Protein AF-A0A1A8UNT7-F1 (afdb_monomer_lite)

Radius of gyration: 19.51 Å; chains: 1; bounding box: 47×33×55 Å

Structure (mmCIF, N/CA/C/O backbone):
data_AF-A0A1A8UNT7-F1
#
_entry.id   AF-A0A1A8UNT7-F1
#
loop_
_atom_site.group_PDB
_atom_site.id
_atom_site.type_symbol
_atom_site.label_atom_id
_atom_site.label_alt_id
_atom_site.label_comp_id
_atom_site.label_asym_id
_atom_site.label_entity_id
_atom_site.label_seq_id
_atom_site.pdbx_PDB_ins_code
_atom_site.Cartn_x
_atom_site.Cartn_y
_atom_site.Cartn_z
_atom_site.occupancy
_atom_site.B_iso_or_equiv
_atom_site.auth_seq_id
_atom_site.auth_comp_id
_atom_site.auth_asym_id
_atom_site.auth_atom_id
_atom_site.pdbx_PDB_model_num
ATOM 1 N N . MET A 1 1 ? -27.898 8.331 38.048 1.00 61.19 1 MET A N 1
ATOM 2 C CA . MET A 1 1 ? -27.462 6.927 37.852 1.00 61.19 1 MET A CA 1
ATOM 3 C C . MET A 1 1 ? -27.165 6.599 36.380 1.00 61.19 1 MET A C 1
ATOM 5 O O . MET A 1 1 ? -26.201 5.899 36.118 1.00 61.19 1 MET A O 1
ATOM 9 N N . HIS A 1 2 ? -27.909 7.152 35.412 1.00 71.88 2 HIS A N 1
ATOM 10 C CA . HIS A 1 2 ? -27.777 6.805 33.987 1.00 71.88 2 HIS A CA 1
ATOM 11 C C . HIS A 1 2 ? -26.449 7.230 33.317 1.00 71.88 2 HIS A C 1
ATOM 13 O O . HIS A 1 2 ? -25.843 6.430 32.613 1.00 71.88 2 HIS A O 1
ATOM 19 N N . ALA A 1 3 ? -25.944 8.436 33.608 1.00 69.56 3 ALA A N 1
ATOM 20 C CA . ALA A 1 3 ? -24.692 8.945 33.029 1.00 69.56 3 ALA A CA 1
ATOM 21 C C . ALA A 1 3 ? -23.442 8.139 33.441 1.00 69.56 3 ALA A C 1
ATOM 23 O O . ALA A 1 3 ? -22.527 7.957 32.646 1.00 69.56 3 ALA A O 1
ATOM 24 N N . ARG A 1 4 ? -23.424 7.601 34.670 1.00 74.44 4 ARG A N 1
ATOM 25 C CA . ARG A 1 4 ? -22.325 6.762 35.178 1.00 74.44 4 ARG A CA 1
ATOM 26 C C . ARG A 1 4 ? -22.262 5.415 34.450 1.00 74.44 4 ARG A C 1
ATOM 28 O O . ARG A 1 4 ? -21.185 4.985 34.066 1.00 74.44 4 ARG A O 1
ATOM 35 N N . ASN A 1 5 ? -23.422 4.809 34.192 1.00 76.31 5 A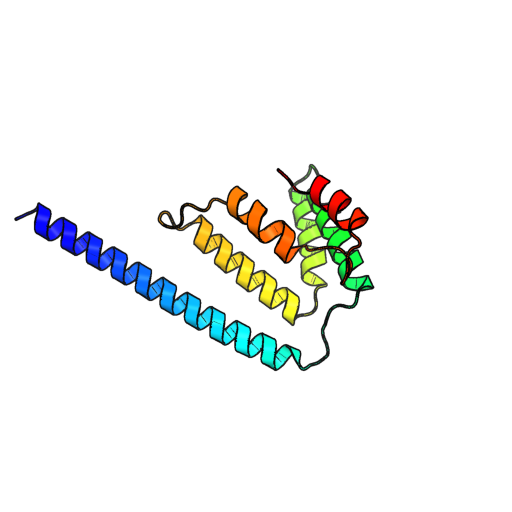SN A N 1
ATOM 36 C CA . ASN A 1 5 ? -23.514 3.549 33.452 1.00 76.31 5 ASN A CA 1
ATOM 37 C C . ASN A 1 5 ? -23.150 3.721 31.968 1.00 76.31 5 ASN A C 1
ATOM 39 O O . ASN A 1 5 ? -22.553 2.822 31.388 1.00 76.31 5 ASN A O 1
ATOM 43 N N . GLN A 1 6 ? -23.476 4.865 31.353 1.00 76.88 6 GLN A N 1
ATOM 44 C CA . GLN A 1 6 ? -23.079 5.152 29.967 1.00 76.88 6 GLN A CA 1
ATOM 45 C C . GLN A 1 6 ? -21.558 5.313 29.822 1.00 76.88 6 GLN A C 1
ATOM 47 O O . GLN A 1 6 ? -20.970 4.731 28.913 1.00 76.88 6 GLN A O 1
ATOM 52 N N . LEU A 1 7 ? -20.916 6.020 30.758 1.00 77.94 7 LEU A N 1
ATOM 53 C CA . LEU A 1 7 ? -19.455 6.140 30.820 1.00 77.94 7 LEU A CA 1
ATOM 54 C C . LEU A 1 7 ? -18.769 4.773 30.952 1.00 77.94 7 LEU A C 1
ATOM 56 O O . LEU A 1 7 ? -17.804 4.503 30.244 1.00 77.94 7 LEU A O 1
ATOM 60 N N . ASP A 1 8 ? -19.298 3.888 31.796 1.00 82.69 8 ASP A N 1
ATOM 61 C CA . ASP A 1 8 ? -18.755 2.537 31.994 1.00 82.69 8 ASP A CA 1
ATOM 62 C C . ASP A 1 8 ? -18.853 1.661 30.733 1.00 82.69 8 ASP A C 1
ATOM 64 O O . ASP A 1 8 ? -17.933 0.903 30.410 1.00 82.69 8 ASP A O 1
ATOM 68 N N . VAL A 1 9 ? -19.957 1.780 29.988 1.00 83.81 9 VAL A N 1
ATOM 69 C CA . VAL A 1 9 ? -20.156 1.070 28.715 1.00 83.81 9 VAL A CA 1
ATOM 70 C C . VAL A 1 9 ? -19.177 1.571 27.654 1.00 83.81 9 VAL A C 1
ATOM 72 O O . VAL A 1 9 ? -18.546 0.757 26.976 1.00 83.81 9 VAL A O 1
ATOM 75 N N . GLU A 1 10 ? -19.002 2.889 27.527 1.00 80.75 10 GLU A N 1
ATOM 76 C CA . GLU A 1 10 ? -18.016 3.451 26.602 1.00 80.75 10 GLU A CA 1
ATOM 77 C C . GLU A 1 10 ? -16.587 3.072 26.984 1.00 80.75 10 GLU A C 1
ATOM 79 O O . GLU A 1 10 ? -15.805 2.699 26.108 1.00 80.75 10 GLU A O 1
ATOM 84 N N . MET A 1 11 ? -16.247 3.100 28.275 1.00 78.25 11 MET A N 1
ATOM 85 C CA . MET A 1 11 ? -14.925 2.698 28.748 1.00 78.25 11 MET A CA 1
ATOM 86 C C . MET A 1 11 ? -14.648 1.227 28.446 1.00 78.25 11 MET A C 1
ATOM 88 O O . MET A 1 11 ? -13.588 0.922 27.904 1.00 78.25 11 MET A O 1
ATOM 92 N N . LYS A 1 12 ? -15.599 0.316 28.689 1.00 80.12 12 LYS A N 1
ATOM 93 C CA . LYS A 1 12 ? -15.447 -1.099 28.306 1.00 80.12 12 LYS A CA 1
ATOM 94 C C . LYS A 1 12 ? -15.296 -1.286 26.801 1.00 80.12 12 LYS A C 1
ATOM 96 O O . LYS A 1 12 ? -14.468 -2.087 26.372 1.00 80.12 12 LYS A O 1
ATOM 101 N N . LYS A 1 13 ? -16.064 -0.546 25.997 1.00 75.50 13 LYS A N 1
ATOM 102 C CA . LYS A 1 13 ? -15.968 -0.600 24.534 1.00 75.50 13 LYS A CA 1
ATOM 103 C C . LYS A 1 13 ? -14.592 -0.131 24.053 1.00 75.50 13 LYS A C 1
ATOM 105 O O . LYS A 1 13 ? -13.987 -0.815 23.236 1.00 75.50 13 LYS A O 1
ATOM 110 N N . ARG A 1 14 ? -14.074 0.972 24.607 1.00 69.00 14 ARG A N 1
ATOM 111 C CA . ARG A 1 14 ? -12.720 1.474 24.315 1.00 69.00 14 ARG A CA 1
ATOM 112 C C . ARG A 1 14 ? -11.645 0.467 24.714 1.00 69.00 14 ARG A C 1
ATOM 114 O O . ARG A 1 14 ? -10.821 0.139 23.878 1.00 69.00 14 ARG A O 1
ATOM 121 N N . HIS A 1 15 ? -11.713 -0.103 25.917 1.00 78.62 15 HIS A N 1
ATOM 122 C CA . HIS A 1 15 ? -10.751 -1.117 26.369 1.00 78.62 15 HIS A CA 1
ATOM 123 C C . HIS A 1 15 ? -10.763 -2.378 25.498 1.00 78.62 15 HIS A C 1
ATOM 125 O O . HIS A 1 15 ? -9.712 -2.944 25.218 1.00 78.62 15 HIS A O 1
ATOM 131 N N . LYS A 1 16 ? -11.945 -2.822 25.051 1.00 74.69 16 LYS A N 1
ATOM 132 C CA . LYS A 1 16 ? -12.068 -3.960 24.131 1.00 74.69 16 LYS A CA 1
ATOM 133 C C . LYS A 1 16 ? -11.373 -3.658 22.804 1.00 74.69 16 LYS A C 1
ATOM 135 O O . LYS A 1 16 ? -10.587 -4.472 22.336 1.00 74.69 16 LYS A O 1
ATOM 140 N N . THR A 1 17 ? -11.647 -2.487 22.235 1.00 67.12 17 THR A N 1
ATOM 141 C CA . THR A 1 17 ? -11.015 -2.022 21.001 1.00 67.12 17 THR A CA 1
ATOM 142 C C . THR A 1 17 ? -9.496 -1.889 21.156 1.00 67.12 17 THR A C 1
ATOM 144 O O . THR A 1 17 ? -8.768 -2.375 20.300 1.00 67.12 17 THR A O 1
ATOM 147 N N . GLU A 1 18 ? -9.014 -1.314 22.258 1.00 65.50 18 GLU A N 1
ATOM 148 C CA . GLU A 1 18 ? -7.586 -1.189 22.585 1.00 65.50 18 GLU A CA 1
ATOM 149 C C . GLU A 1 18 ? -6.893 -2.560 22.652 1.00 65.50 18 GLU A C 1
ATOM 151 O O . GLU A 1 18 ? -5.846 -2.767 22.047 1.00 65.50 18 GLU A O 1
ATOM 156 N N . ALA A 1 19 ? -7.510 -3.529 23.332 1.00 68.94 19 ALA A N 1
ATOM 157 C CA . ALA A 1 19 ? -6.978 -4.884 23.439 1.00 68.94 19 ALA A CA 1
ATOM 158 C C . ALA A 1 19 ? -6.939 -5.602 22.080 1.00 68.94 19 ALA A C 1
ATOM 160 O O . ALA A 1 19 ? -5.980 -6.313 21.781 1.00 68.94 19 ALA A O 1
ATOM 161 N N . ASP A 1 20 ? -7.959 -5.394 21.242 1.00 64.94 20 ASP A N 1
ATOM 162 C CA . ASP A 1 20 ? -8.003 -5.951 19.890 1.00 64.94 20 ASP A CA 1
ATOM 163 C C . ASP A 1 20 ? -6.908 -5.321 18.996 1.00 64.94 20 ASP A C 1
ATOM 165 O O . ASP A 1 20 ? -6.285 -6.033 18.203 1.00 64.94 20 ASP A O 1
ATOM 169 N N . TYR A 1 21 ? -6.598 -4.027 19.172 1.00 60.88 21 TYR A N 1
ATOM 170 C CA . TYR A 1 21 ? -5.462 -3.368 18.511 1.00 60.88 21 TYR A CA 1
ATOM 171 C C . TYR A 1 21 ? -4.116 -3.911 18.980 1.00 60.88 21 TYR A C 1
ATOM 173 O O . TYR A 1 21 ? -3.297 -4.270 18.141 1.00 60.88 21 TYR A O 1
ATOM 181 N N . GLN A 1 22 ? -3.901 -4.032 20.290 1.00 60.47 22 GLN A N 1
ATOM 182 C CA . GLN A 1 22 ? -2.656 -4.572 20.846 1.00 60.47 22 GLN A CA 1
ATOM 183 C C . GLN A 1 22 ? -2.419 -6.023 20.412 1.00 60.47 22 GLN A C 1
ATOM 185 O O . GLN A 1 22 ? -1.292 -6.427 20.127 1.00 60.47 22 GLN A O 1
ATOM 190 N N . TYR A 1 23 ? -3.486 -6.823 20.324 1.00 67.81 23 TYR A N 1
ATOM 191 C CA . TYR A 1 23 ? -3.405 -8.171 19.773 1.00 67.81 23 TYR A CA 1
ATOM 192 C C . TYR A 1 23 ? -2.978 -8.147 18.303 1.00 67.81 23 TYR A C 1
ATOM 194 O O . TYR A 1 23 ? -2.085 -8.901 17.912 1.00 67.81 23 TYR A O 1
ATOM 202 N N . LEU A 1 24 ? -3.583 -7.272 17.497 1.00 56.00 24 LEU A N 1
ATOM 203 C CA . LEU A 1 24 ? -3.250 -7.142 16.083 1.00 56.00 24 LEU A CA 1
ATOM 204 C C . LEU A 1 24 ? -1.814 -6.644 15.881 1.00 56.00 24 LEU A C 1
ATOM 206 O O . LEU A 1 24 ? -1.100 -7.215 15.068 1.00 56.00 24 LEU A O 1
ATOM 210 N N . GLU A 1 25 ? -1.371 -5.654 16.651 1.00 60.81 25 GLU A N 1
ATOM 211 C CA . GLU A 1 25 ? -0.001 -5.133 16.646 1.00 60.81 25 GLU A CA 1
ATOM 212 C C . GLU A 1 25 ? 1.012 -6.222 17.014 1.00 60.81 25 GLU A C 1
ATOM 214 O O . GLU A 1 25 ? 1.998 -6.427 16.310 1.00 60.81 25 GLU A O 1
ATOM 219 N N . ARG A 1 26 ? 0.738 -7.009 18.061 1.00 68.06 26 ARG A N 1
ATOM 220 C CA . ARG A 1 26 ? 1.605 -8.130 18.440 1.00 68.06 26 ARG A CA 1
ATOM 221 C C . ARG A 1 26 ? 1.646 -9.216 17.368 1.00 68.06 26 ARG A C 1
ATOM 223 O O . ARG A 1 26 ? 2.708 -9.778 17.118 1.00 68.06 26 ARG A O 1
ATOM 230 N N . GLN A 1 27 ? 0.513 -9.524 16.734 1.00 62.94 27 GLN A N 1
ATOM 231 C CA . GLN A 1 27 ? 0.478 -10.442 15.593 1.00 62.94 27 GLN A CA 1
ATOM 232 C C . GLN A 1 27 ? 1.307 -9.891 14.426 1.00 62.94 27 GLN A C 1
ATOM 234 O O . GLN A 1 27 ? 2.106 -10.632 13.861 1.00 62.94 27 GLN A O 1
ATOM 239 N N . MET A 1 28 ? 1.172 -8.597 14.113 1.00 58.19 28 MET A N 1
ATOM 240 C CA . MET A 1 28 ? 1.963 -7.913 13.084 1.00 58.19 28 MET A CA 1
ATOM 241 C C . MET A 1 28 ? 3.454 -8.009 13.370 1.00 58.19 28 MET A C 1
ATOM 243 O O . MET A 1 28 ? 4.202 -8.410 12.486 1.00 58.19 28 MET A O 1
ATOM 247 N N . GLN A 1 29 ? 3.873 -7.728 14.602 1.00 60.81 29 GLN A N 1
ATOM 248 C CA . GLN A 1 29 ? 5.275 -7.817 14.988 1.00 60.81 29 GLN A CA 1
ATOM 249 C C . GLN A 1 29 ? 5.817 -9.241 14.828 1.00 60.81 29 GLN A C 1
ATOM 251 O O . GLN A 1 29 ? 6.868 -9.423 14.228 1.00 60.81 29 GLN A O 1
ATOM 256 N N . LEU A 1 30 ? 5.074 -10.259 15.274 1.00 65.81 30 LEU A N 1
ATOM 257 C CA . LEU A 1 30 ? 5.486 -11.659 15.127 1.00 65.81 30 LEU A CA 1
ATOM 258 C C . LEU A 1 30 ? 5.598 -12.083 13.659 1.00 65.81 30 LEU A C 1
ATOM 260 O O . LEU A 1 30 ? 6.512 -12.820 13.304 1.00 65.81 30 LEU A O 1
ATOM 264 N N . MET A 1 31 ? 4.695 -11.618 12.795 1.00 57.69 31 MET A N 1
ATOM 265 C CA . MET A 1 31 ? 4.792 -11.882 11.358 1.00 57.69 31 MET A CA 1
ATOM 266 C C . MET A 1 31 ? 5.956 -11.129 10.718 1.00 57.69 31 MET A C 1
ATOM 268 O O . MET A 1 31 ? 6.664 -11.730 9.920 1.00 57.69 31 MET A O 1
ATOM 272 N N . CYS A 1 32 ? 6.201 -9.867 11.084 1.00 58.81 32 CYS A N 1
ATOM 273 C CA . CYS A 1 32 ? 7.394 -9.133 10.660 1.00 58.81 32 CYS A CA 1
ATOM 274 C C . CYS A 1 32 ? 8.663 -9.882 11.071 1.00 58.81 32 CYS A C 1
ATOM 276 O O . CYS A 1 32 ? 9.549 -10.070 10.246 1.00 58.81 32 CYS A O 1
ATOM 278 N N . ASP A 1 33 ? 8.724 -10.375 12.307 1.00 63.66 33 ASP A N 1
ATOM 279 C CA . ASP A 1 33 ? 9.864 -11.135 12.807 1.00 63.66 33 ASP A CA 1
ATOM 280 C C . ASP A 1 33 ? 10.050 -12.440 12.016 1.00 63.66 33 ASP A C 1
ATOM 282 O O . ASP A 1 33 ? 11.172 -12.759 11.631 1.00 63.66 33 ASP A O 1
ATOM 286 N N . ILE A 1 34 ? 8.964 -13.161 11.701 1.00 64.00 34 ILE A N 1
ATOM 287 C CA . ILE A 1 34 ? 8.999 -14.370 10.859 1.00 64.00 34 ILE A CA 1
ATOM 288 C C . ILE A 1 34 ? 9.457 -14.037 9.437 1.00 64.00 34 ILE A C 1
ATOM 290 O O . ILE A 1 34 ? 10.334 -14.715 8.920 1.00 64.00 34 ILE A O 1
ATOM 294 N N . LEU A 1 35 ? 8.914 -12.992 8.811 1.00 53.84 35 LEU A N 1
ATOM 295 C CA . LEU A 1 35 ? 9.254 -12.587 7.443 1.00 53.84 35 LEU A CA 1
ATOM 296 C C . LEU A 1 35 ? 10.696 -12.076 7.336 1.00 53.84 35 LEU A C 1
ATOM 298 O O . LEU A 1 35 ? 11.378 -12.360 6.357 1.00 53.84 35 LEU A O 1
ATOM 302 N N . VAL A 1 36 ? 11.193 -11.368 8.350 1.00 58.06 36 VAL A N 1
ATOM 303 C CA . VAL A 1 36 ? 12.596 -10.930 8.440 1.00 58.06 36 VAL A CA 1
ATOM 304 C C . VAL A 1 36 ? 13.528 -12.122 8.674 1.00 58.06 36 VAL A C 1
ATOM 306 O O . VAL A 1 36 ? 14.652 -12.142 8.168 1.00 58.06 36 VAL A O 1
ATOM 309 N N . GLN A 1 37 ? 13.079 -13.132 9.423 1.00 58.62 37 GLN A N 1
ATOM 310 C CA . GLN A 1 37 ? 13.840 -14.362 9.643 1.00 58.62 37 GLN A CA 1
ATOM 311 C C . GLN A 1 37 ? 13.843 -15.280 8.409 1.00 58.62 37 GLN A C 1
ATOM 313 O O . GLN A 1 37 ? 14.897 -15.828 8.085 1.00 58.62 37 GLN A O 1
ATOM 318 N N . ASP A 1 38 ? 12.719 -15.395 7.698 1.00 53.75 38 ASP A N 1
ATOM 319 C CA . ASP A 1 38 ? 12.560 -16.169 6.457 1.00 53.75 38 ASP A CA 1
ATOM 320 C C . ASP A 1 38 ? 13.233 -15.473 5.260 1.00 53.75 38 ASP A C 1
ATOM 322 O O . ASP A 1 38 ? 13.850 -16.118 4.416 1.00 53.75 38 ASP A O 1
ATOM 326 N N . GLY A 1 39 ? 13.263 -14.134 5.259 1.00 50.44 39 GLY A N 1
ATOM 327 C CA . GLY A 1 39 ? 13.967 -13.287 4.290 1.00 50.44 39 GLY A CA 1
ATOM 328 C C . GLY A 1 39 ? 15.497 -13.409 4.303 1.00 50.44 39 GLY A C 1
ATOM 329 O O . GLY A 1 39 ? 16.169 -12.807 3.467 1.00 50.44 39 GLY A O 1
ATOM 330 N N . LYS A 1 40 ? 16.075 -14.229 5.193 1.00 54.56 40 LYS A N 1
ATOM 331 C CA . LYS A 1 40 ? 17.464 -14.699 5.043 1.00 54.56 40 LYS A CA 1
ATOM 332 C C . LYS A 1 40 ? 17.620 -15.719 3.901 1.00 54.56 40 LYS A C 1
ATOM 334 O O . LYS A 1 40 ? 18.751 -16.013 3.515 1.00 54.56 40 LYS A O 1
ATOM 339 N N . SER A 1 41 ? 16.521 -16.203 3.314 1.00 50.78 41 SER A N 1
ATOM 340 C CA . SER A 1 41 ? 16.504 -16.963 2.060 1.00 50.78 41 SER A CA 1
ATOM 341 C C . SER A 1 41 ? 16.187 -16.072 0.848 1.00 50.78 41 SER A C 1
ATOM 343 O O . SER A 1 41 ? 15.041 -15.742 0.583 1.00 50.78 41 SER A O 1
ATOM 345 N N . ARG A 1 42 ? 17.244 -15.732 0.096 1.00 53.56 42 ARG A N 1
ATOM 346 C CA . ARG A 1 42 ? 17.365 -15.556 -1.377 1.00 53.56 42 ARG A CA 1
ATOM 347 C C . ARG A 1 42 ? 16.392 -14.691 -2.211 1.00 53.56 42 ARG A C 1
ATOM 349 O O . ARG A 1 42 ? 16.759 -14.448 -3.356 1.00 53.56 42 ARG A O 1
ATOM 356 N N . ASP A 1 43 ? 15.286 -14.151 -1.704 1.00 60.75 43 ASP A N 1
ATOM 357 C CA . ASP A 1 43 ? 14.277 -13.460 -2.540 1.00 60.75 43 ASP A CA 1
ATOM 358 C C . ASP A 1 43 ? 14.187 -11.940 -2.290 1.00 60.75 43 ASP A C 1
ATOM 360 O O . ASP A 1 43 ? 13.108 -11.368 -2.136 1.00 60.75 43 ASP A O 1
ATOM 364 N N . VAL A 1 44 ? 15.328 -11.246 -2.249 1.00 66.00 44 VAL A N 1
ATOM 365 C CA . VAL A 1 44 ? 15.332 -9.775 -2.348 1.00 66.00 44 VAL A CA 1
ATOM 366 C C . VAL A 1 44 ? 15.165 -9.400 -3.821 1.00 66.00 44 VAL A C 1
ATOM 368 O O . VAL A 1 44 ? 15.953 -9.843 -4.655 1.00 66.00 44 VAL A O 1
ATOM 371 N N . LEU A 1 45 ? 14.154 -8.582 -4.141 1.00 70.88 45 LEU A N 1
ATOM 372 C CA . LEU A 1 45 ? 13.960 -8.054 -5.495 1.00 70.88 45 LEU A CA 1
ATOM 373 C C . LEU A 1 45 ? 15.228 -7.326 -5.956 1.00 70.88 45 LEU A C 1
ATOM 375 O O . LEU A 1 45 ? 15.703 -6.414 -5.273 1.00 70.88 45 LEU A O 1
ATOM 379 N N . ASN A 1 46 ? 15.748 -7.702 -7.122 1.00 77.25 46 ASN A N 1
ATOM 380 C CA . ASN A 1 46 ? 16.847 -6.965 -7.740 1.00 77.25 46 ASN A CA 1
ATOM 381 C C . ASN A 1 46 ? 16.354 -5.614 -8.304 1.00 77.25 46 ASN A C 1
ATOM 383 O O . ASN A 1 46 ? 15.149 -5.377 -8.419 1.00 77.25 46 ASN A O 1
ATOM 387 N N . ASP A 1 47 ? 17.274 -4.710 -8.652 1.00 76.44 47 ASP A N 1
ATOM 388 C CA . ASP A 1 47 ? 16.914 -3.366 -9.134 1.00 76.44 47 ASP A CA 1
ATOM 389 C C . ASP A 1 47 ? 16.060 -3.390 -10.412 1.00 76.44 47 ASP A C 1
ATOM 391 O O . ASP A 1 47 ? 15.158 -2.571 -10.568 1.00 76.44 47 ASP A O 1
ATOM 395 N N . GLU A 1 48 ? 16.282 -4.357 -11.304 1.00 77.19 48 GLU A N 1
ATOM 396 C CA . GLU A 1 48 ? 15.506 -4.498 -12.541 1.00 77.19 48 GLU A CA 1
ATOM 397 C C . GLU A 1 48 ? 14.045 -4.867 -12.250 1.00 77.19 48 GLU A C 1
ATOM 399 O O . GLU A 1 48 ? 13.121 -4.239 -12.770 1.00 77.19 48 GLU A O 1
ATOM 404 N N . GLN A 1 49 ? 13.826 -5.823 -11.346 1.00 77.06 49 GLN A N 1
ATOM 405 C CA . GLN A 1 49 ? 12.499 -6.218 -10.882 1.00 77.06 49 GLN A CA 1
ATOM 406 C C . GLN A 1 49 ? 11.802 -5.063 -10.159 1.00 77.06 49 GLN A C 1
ATOM 408 O O . GLN A 1 49 ? 10.620 -4.820 -10.396 1.00 77.06 49 GLN A O 1
ATOM 413 N N . ARG A 1 50 ? 12.524 -4.312 -9.318 1.00 78.31 50 ARG A N 1
ATOM 414 C CA . ARG A 1 50 ? 11.985 -3.122 -8.636 1.00 78.31 50 ARG A CA 1
ATOM 415 C C . ARG A 1 50 ? 11.558 -2.051 -9.634 1.00 78.31 50 ARG A C 1
ATOM 417 O O . ARG A 1 50 ? 10.465 -1.508 -9.502 1.00 78.31 50 ARG A O 1
ATOM 424 N N . SER A 1 51 ? 12.382 -1.784 -10.646 1.00 80.62 51 SER A N 1
ATOM 425 C CA . SER A 1 51 ? 12.092 -0.805 -11.696 1.00 80.62 51 SER A CA 1
ATOM 426 C C . SER A 1 51 ? 10.869 -1.191 -12.525 1.00 80.62 51 SER A C 1
ATOM 428 O O . SER A 1 51 ? 9.982 -0.363 -12.747 1.00 80.62 51 SER A O 1
ATOM 430 N N . LEU A 1 52 ? 10.791 -2.459 -12.939 1.00 79.56 52 LEU A N 1
ATOM 431 C CA . LEU A 1 52 ? 9.674 -2.982 -13.721 1.00 79.56 52 LEU A CA 1
ATOM 432 C C . LEU A 1 52 ? 8.360 -2.924 -12.936 1.00 79.56 52 LEU A C 1
ATOM 434 O O . LEU A 1 52 ? 7.351 -2.447 -13.459 1.00 79.56 52 LEU A O 1
ATOM 438 N N . LEU A 1 53 ? 8.375 -3.370 -11.678 1.00 80.25 53 LEU A N 1
ATOM 439 C CA . LEU A 1 53 ? 7.208 -3.321 -10.801 1.00 80.25 53 LEU A CA 1
ATOM 440 C C . LEU A 1 53 ? 6.756 -1.877 -10.591 1.00 80.25 53 LEU A C 1
ATOM 442 O O . LEU A 1 53 ? 5.594 -1.575 -10.849 1.00 80.25 53 LEU A O 1
ATOM 446 N N . HIS A 1 54 ? 7.673 -0.981 -10.211 1.00 83.12 54 HIS A N 1
ATOM 447 C CA . HIS A 1 54 ? 7.386 0.442 -10.022 1.00 83.12 54 HIS A CA 1
ATOM 448 C C . HIS A 1 54 ? 6.714 1.045 -11.259 1.00 83.12 54 HIS A C 1
ATOM 450 O O . HIS A 1 54 ? 5.623 1.600 -11.156 1.00 83.12 54 HIS A O 1
ATOM 456 N N . ARG A 1 55 ? 7.312 0.872 -12.447 1.00 82.81 55 ARG A N 1
ATOM 457 C CA . ARG A 1 55 ? 6.735 1.377 -13.700 1.00 82.81 55 ARG A CA 1
ATOM 458 C C . ARG A 1 55 ? 5.328 0.832 -13.938 1.00 82.81 55 ARG A C 1
ATOM 460 O O . ARG A 1 55 ? 4.425 1.604 -14.231 1.00 82.81 55 ARG A O 1
ATOM 467 N N . THR A 1 56 ? 5.136 -0.474 -13.771 1.00 79.81 56 THR A N 1
ATOM 468 C CA . THR A 1 56 ? 3.841 -1.103 -14.059 1.00 79.81 56 THR A CA 1
ATOM 469 C C . THR A 1 56 ? 2.755 -0.662 -13.071 1.00 79.81 56 THR A C 1
ATOM 471 O O . THR A 1 56 ? 1.603 -0.501 -13.465 1.00 79.81 56 THR A O 1
ATOM 474 N N . PHE A 1 57 ? 3.103 -0.420 -11.800 1.00 80.19 57 PHE A N 1
ATOM 475 C CA . PHE A 1 57 ? 2.179 0.163 -10.821 1.00 80.19 57 PHE A CA 1
ATOM 476 C C . PHE A 1 57 ? 1.757 1.587 -11.206 1.00 80.19 57 PHE A C 1
ATOM 478 O O . PHE A 1 57 ? 0.574 1.905 -11.102 1.00 80.19 57 PHE A O 1
ATOM 485 N N . MET A 1 58 ? 2.693 2.417 -11.681 1.00 81.94 58 MET A N 1
ATOM 486 C CA . MET A 1 58 ? 2.392 3.784 -12.125 1.00 81.94 58 MET A CA 1
ATOM 487 C C . MET A 1 58 ? 1.514 3.790 -13.381 1.00 81.94 58 MET A C 1
ATOM 489 O O . MET A 1 58 ? 0.480 4.448 -13.396 1.00 81.94 58 MET A O 1
ATOM 493 N N . GLU A 1 59 ? 1.856 2.981 -14.389 1.00 82.31 59 GLU A N 1
ATOM 494 C CA . GLU A 1 59 ? 1.058 2.842 -15.616 1.00 82.31 59 GLU A CA 1
ATOM 495 C C . GLU A 1 59 ? -0.372 2.371 -15.316 1.00 82.31 59 GLU A C 1
ATOM 497 O O . GLU A 1 59 ? -1.328 2.879 -15.894 1.00 82.31 59 GLU A O 1
ATOM 502 N N . ALA A 1 60 ? -0.545 1.424 -14.384 1.00 77.00 60 ALA A N 1
ATOM 503 C CA . ALA A 1 60 ? -1.869 0.949 -13.993 1.00 77.00 60 ALA A CA 1
ATOM 504 C C . ALA A 1 60 ? -2.722 2.037 -13.318 1.00 77.00 60 ALA A C 1
ATOM 506 O O . ALA A 1 60 ? -3.944 2.015 -13.457 1.00 77.00 60 ALA A O 1
ATOM 507 N N . ALA A 1 61 ? -2.089 2.964 -12.591 1.00 78.12 61 ALA A N 1
ATOM 508 C CA . ALA A 1 61 ? -2.759 4.068 -11.906 1.00 78.12 61 ALA A CA 1
ATOM 509 C C . ALA A 1 61 ? -3.167 5.213 -12.851 1.00 78.12 61 ALA A C 1
ATOM 511 O O . ALA A 1 61 ? -4.069 5.977 -12.516 1.00 78.12 61 ALA A O 1
ATOM 512 N N . GLU A 1 62 ? -2.533 5.322 -14.022 1.00 79.19 62 GLU A N 1
ATOM 513 C CA . GLU A 1 62 ? -2.858 6.314 -15.059 1.00 79.19 62 GLU A CA 1
ATOM 514 C C . GLU A 1 62 ? -4.003 5.870 -15.988 1.00 79.19 62 GLU A C 1
ATOM 516 O O . GLU A 1 62 ? -4.456 6.643 -16.831 1.00 79.19 62 GLU A O 1
ATOM 521 N N . LEU A 1 63 ? -4.489 4.630 -15.859 1.00 77.06 63 LEU A N 1
ATOM 522 C CA . LEU A 1 63 ? -5.601 4.132 -16.664 1.00 77.06 63 LEU A CA 1
ATOM 523 C C . LEU A 1 63 ? -6.937 4.717 -16.182 1.00 77.06 63 LEU A C 1
ATOM 525 O O . LEU A 1 63 ? -7.369 4.452 -15.064 1.00 77.06 63 LEU A O 1
ATOM 529 N N . ASP A 1 64 ? -7.650 5.408 -17.076 1.00 78.44 64 ASP A N 1
ATOM 530 C CA . ASP A 1 64 ? -9.008 5.928 -16.817 1.00 78.44 64 ASP A CA 1
ATOM 531 C C . ASP A 1 64 ? -10.045 4.817 -16.552 1.00 78.44 64 ASP A C 1
ATOM 533 O O . ASP A 1 64 ? -11.102 5.038 -15.958 1.00 78.44 64 ASP A O 1
ATOM 537 N N . ASP A 1 65 ? -9.763 3.609 -17.039 1.00 85.62 65 ASP A N 1
ATOM 538 C CA . ASP A 1 65 ? -10.618 2.437 -16.902 1.00 85.62 65 ASP A CA 1
ATOM 539 C C . ASP A 1 65 ? -10.192 1.616 -15.679 1.00 85.62 65 ASP A C 1
ATOM 541 O O . ASP A 1 65 ? -9.208 0.871 -15.716 1.00 85.62 65 ASP A O 1
ATOM 545 N N . ASN A 1 66 ? -10.973 1.740 -14.605 1.00 74.25 66 ASN A N 1
ATOM 546 C CA . ASN A 1 66 ? -10.732 1.051 -13.339 1.00 74.25 66 ASN A CA 1
ATOM 547 C C . ASN A 1 66 ? -10.659 -0.478 -13.477 1.00 74.25 66 ASN A C 1
ATOM 549 O O . ASN A 1 66 ? -9.886 -1.107 -12.755 1.00 74.25 66 ASN A O 1
ATOM 553 N N . ASP A 1 67 ? -11.423 -1.087 -14.389 1.00 78.75 67 ASP A N 1
ATOM 554 C CA . ASP A 1 67 ? -11.420 -2.543 -14.568 1.00 78.75 67 ASP A CA 1
ATOM 555 C C . ASP A 1 67 ? -10.130 -2.995 -15.261 1.00 78.75 67 ASP A C 1
ATOM 557 O O . ASP A 1 67 ? -9.518 -3.998 -14.875 1.00 78.75 67 ASP A O 1
ATOM 561 N N . LYS A 1 68 ? -9.655 -2.216 -16.242 1.00 80.00 68 LYS A N 1
ATOM 562 C CA . LYS A 1 68 ? -8.339 -2.442 -16.858 1.00 80.00 68 LYS A CA 1
ATOM 563 C C . LYS A 1 68 ? -7.206 -2.217 -15.860 1.00 80.00 68 LYS A C 1
ATOM 565 O O . LYS A 1 68 ? -6.304 -3.053 -15.791 1.00 80.00 68 LYS A O 1
ATOM 570 N N . GLY A 1 69 ? -7.267 -1.146 -15.067 1.00 77.56 69 GLY A N 1
ATOM 571 C CA . GLY A 1 69 ? -6.311 -0.876 -13.989 1.00 77.56 69 GLY A CA 1
ATOM 572 C C . GLY A 1 69 ? -6.236 -2.033 -12.994 1.00 77.56 69 GLY A C 1
ATOM 573 O O . GLY A 1 69 ? -5.154 -2.556 -12.720 1.00 77.56 69 GLY A O 1
ATOM 574 N N . ALA A 1 70 ? -7.389 -2.526 -12.535 1.00 74.38 70 ALA A N 1
ATOM 575 C CA . ALA A 1 70 ? -7.474 -3.677 -11.641 1.00 74.38 70 ALA A CA 1
ATOM 576 C C . ALA A 1 70 ? -6.883 -4.957 -12.258 1.00 74.38 70 ALA A C 1
ATOM 578 O O . ALA A 1 70 ? -6.165 -5.690 -11.576 1.00 74.38 70 ALA A O 1
ATOM 579 N N . ALA A 1 71 ? -7.135 -5.222 -13.544 1.00 80.00 71 ALA A N 1
ATOM 580 C CA . ALA A 1 71 ? -6.573 -6.380 -14.239 1.00 80.00 71 ALA A CA 1
ATOM 581 C C . ALA A 1 71 ? -5.037 -6.313 -14.347 1.00 80.00 71 ALA A C 1
ATOM 583 O O . ALA A 1 71 ? -4.359 -7.321 -14.124 1.00 80.00 71 ALA A O 1
ATOM 584 N N . VAL A 1 72 ? -4.477 -5.132 -14.639 1.00 80.69 72 VAL A N 1
ATOM 585 C CA . VAL A 1 72 ? -3.020 -4.920 -14.665 1.00 80.69 72 VAL A CA 1
ATOM 586 C C . VAL A 1 72 ? -2.426 -5.119 -13.271 1.00 80.69 72 VAL A C 1
ATOM 588 O O . VAL A 1 72 ? -1.460 -5.870 -13.129 1.00 80.69 72 VAL A O 1
ATOM 591 N N . LEU A 1 73 ? -3.032 -4.532 -12.235 1.00 78.56 73 LEU A N 1
ATOM 592 C CA . LEU A 1 73 ? -2.586 -4.700 -10.849 1.00 78.56 73 LEU A CA 1
ATOM 593 C C . LEU A 1 73 ? -2.631 -6.164 -10.401 1.00 78.56 73 LEU A C 1
ATOM 595 O O . LEU A 1 73 ? -1.682 -6.641 -9.781 1.00 78.56 73 LEU A O 1
ATOM 599 N N . TYR A 1 74 ? -3.691 -6.903 -10.744 1.00 79.38 74 TYR A N 1
ATOM 600 C CA . TYR A 1 74 ? -3.798 -8.328 -10.425 1.00 79.38 74 TYR A CA 1
ATOM 601 C C . TYR A 1 74 ? -2.644 -9.131 -11.031 1.00 79.38 74 TYR A C 1
ATOM 603 O O . TYR A 1 74 ? -2.013 -9.928 -10.332 1.00 79.38 74 TYR A O 1
ATOM 611 N N . ARG A 1 75 ? -2.328 -8.884 -12.309 1.00 83.12 75 ARG A N 1
ATOM 612 C CA . ARG A 1 75 ? -1.200 -9.528 -12.991 1.00 83.12 75 ARG A CA 1
ATOM 613 C C . ARG A 1 75 ? 0.116 -9.233 -12.271 1.00 83.12 75 ARG A C 1
ATOM 615 O O . ARG A 1 75 ? 0.807 -10.170 -11.884 1.00 83.12 75 ARG A O 1
ATOM 622 N N . VAL A 1 76 ? 0.414 -7.960 -12.015 1.00 81.31 76 VAL A N 1
ATOM 623 C CA . VAL A 1 76 ? 1.655 -7.530 -11.345 1.00 81.31 76 VAL A CA 1
ATOM 624 C C . VAL A 1 76 ? 1.802 -8.171 -9.968 1.00 81.31 76 VAL A C 1
ATOM 626 O O . VAL A 1 76 ? 2.847 -8.727 -9.642 1.00 81.31 76 VAL A O 1
ATOM 629 N N . ILE A 1 77 ? 0.737 -8.151 -9.163 1.00 80.69 77 ILE A N 1
ATOM 630 C CA . ILE A 1 77 ? 0.744 -8.754 -7.827 1.00 80.69 77 ILE A CA 1
ATOM 631 C C . ILE A 1 77 ? 0.962 -10.268 -7.918 1.00 80.69 77 ILE A C 1
ATOM 633 O O . ILE A 1 77 ? 1.675 -10.829 -7.087 1.00 80.69 77 ILE A O 1
ATOM 637 N N . SER A 1 78 ? 0.387 -10.943 -8.920 1.00 81.06 78 SER A N 1
ATOM 638 C CA . SER A 1 78 ? 0.570 -12.386 -9.114 1.00 81.06 78 SER A CA 1
ATOM 639 C C . SER A 1 78 ? 2.016 -12.775 -9.454 1.00 81.06 78 SER A C 1
ATOM 641 O O . SER A 1 78 ? 2.454 -13.857 -9.062 1.00 81.06 78 SER A O 1
ATOM 643 N N . GLU A 1 79 ? 2.767 -11.874 -10.092 1.00 81.38 79 GLU A N 1
ATOM 644 C CA . GLU A 1 79 ? 4.165 -12.066 -10.503 1.00 81.38 79 GLU A CA 1
ATOM 645 C C . GLU A 1 79 ? 5.181 -11.750 -9.392 1.00 81.38 79 GLU A C 1
ATOM 647 O O . GLU A 1 79 ? 6.354 -12.108 -9.509 1.00 81.38 79 GLU A O 1
ATOM 652 N N . LEU A 1 80 ? 4.752 -11.128 -8.286 1.00 79.31 80 LEU A N 1
ATOM 653 C CA . LEU A 1 80 ? 5.624 -10.873 -7.140 1.00 79.31 80 LEU A CA 1
ATOM 654 C C . LEU A 1 80 ? 6.161 -12.183 -6.532 1.00 79.31 80 LEU A C 1
ATOM 656 O O . LEU A 1 80 ? 5.412 -13.168 -6.429 1.00 79.31 80 LEU A O 1
ATOM 660 N N . PRO A 1 81 ? 7.412 -12.184 -6.019 1.00 82.50 81 PRO A N 1
ATOM 661 C CA . PRO A 1 81 ? 7.888 -13.255 -5.158 1.00 82.50 81 PR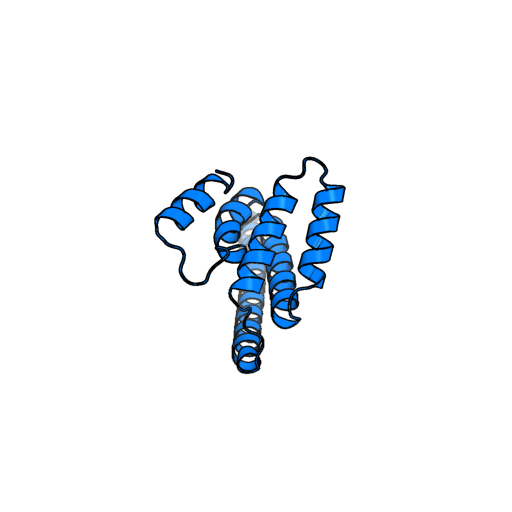O A CA 1
ATOM 662 C C . PRO A 1 81 ? 6.900 -13.487 -4.019 1.00 82.50 81 PRO A C 1
ATOM 664 O O . PRO A 1 81 ? 6.293 -12.545 -3.495 1.00 82.50 81 PRO A O 1
ATOM 667 N N . LYS A 1 82 ? 6.729 -14.755 -3.638 1.00 79.19 82 LYS A N 1
ATOM 668 C CA . LYS A 1 82 ? 5.695 -15.175 -2.684 1.00 79.19 82 LYS A CA 1
ATOM 669 C C . LYS A 1 82 ? 5.724 -14.331 -1.407 1.00 79.19 82 LYS A C 1
ATOM 671 O O . LYS A 1 82 ? 4.686 -13.822 -1.000 1.00 79.19 82 LYS A O 1
ATOM 676 N N . THR A 1 83 ? 6.909 -14.118 -0.842 1.00 80.00 83 THR A N 1
ATOM 677 C CA . THR A 1 83 ? 7.102 -13.342 0.388 1.00 80.00 83 THR A CA 1
ATOM 678 C C . THR A 1 83 ? 6.624 -11.893 0.243 1.00 80.00 83 THR A C 1
ATOM 680 O O . THR A 1 83 ? 5.920 -11.387 1.118 1.00 80.00 83 THR A O 1
ATOM 683 N N . ASN A 1 84 ? 6.923 -11.226 -0.878 1.00 80.88 84 ASN A N 1
ATOM 684 C CA . ASN A 1 84 ? 6.460 -9.860 -1.146 1.00 80.88 84 ASN A CA 1
ATOM 685 C C . ASN A 1 84 ? 4.942 -9.802 -1.343 1.00 80.88 84 ASN A C 1
ATOM 687 O O . ASN A 1 84 ? 4.292 -8.906 -0.805 1.00 80.88 84 ASN A O 1
ATOM 691 N N . ARG A 1 85 ? 4.369 -10.765 -2.077 1.00 81.81 85 ARG A N 1
ATOM 692 C CA . ARG A 1 85 ? 2.921 -10.846 -2.309 1.00 81.81 85 ARG A CA 1
ATOM 693 C C . ARG A 1 85 ? 2.148 -11.065 -1.010 1.00 81.81 85 ARG A C 1
ATOM 695 O O . ARG A 1 85 ? 1.169 -10.363 -0.766 1.00 81.81 85 ARG A O 1
ATOM 702 N N . ASP A 1 86 ? 2.595 -12.002 -0.179 1.00 78.12 86 ASP A N 1
ATOM 703 C CA . ASP A 1 86 ? 1.947 -12.330 1.093 1.00 78.12 86 ASP A CA 1
ATOM 704 C C . ASP A 1 86 ? 2.033 -11.136 2.066 1.00 78.12 86 ASP A C 1
ATOM 706 O O . ASP A 1 86 ? 1.037 -10.772 2.697 1.00 78.12 86 ASP A O 1
ATOM 710 N N . THR A 1 87 ? 3.182 -10.449 2.106 1.00 81.25 87 THR A N 1
ATOM 711 C CA . THR A 1 87 ? 3.372 -9.213 2.889 1.00 81.25 87 THR A CA 1
ATOM 712 C C . THR A 1 87 ? 2.448 -8.091 2.414 1.00 81.25 87 THR A C 1
ATOM 714 O O . THR A 1 87 ? 1.778 -7.448 3.227 1.00 81.25 87 THR A O 1
ATOM 717 N N . LEU A 1 88 ? 2.367 -7.866 1.097 1.00 82.25 88 LEU A N 1
ATOM 718 C CA . LEU A 1 88 ? 1.498 -6.845 0.516 1.00 82.25 88 LEU A CA 1
ATOM 719 C C . LEU A 1 88 ? 0.022 -7.142 0.810 1.00 82.25 88 LEU A C 1
ATOM 721 O O . LEU A 1 88 ? -0.704 -6.249 1.245 1.00 82.25 88 LEU A O 1
ATOM 725 N N . ALA A 1 89 ? -0.419 -8.391 0.635 1.00 78.38 89 ALA A N 1
ATOM 726 C CA . ALA A 1 89 ? -1.789 -8.807 0.929 1.00 78.38 89 ALA A CA 1
ATOM 727 C C . ALA A 1 89 ? -2.146 -8.568 2.401 1.00 78.38 89 ALA A C 1
ATOM 729 O O . ALA A 1 89 ? -3.206 -8.017 2.712 1.00 78.38 89 ALA A O 1
ATOM 730 N N . PHE A 1 90 ? -1.239 -8.930 3.309 1.00 80.56 90 PHE A N 1
ATOM 731 C CA . PHE A 1 90 ? -1.418 -8.690 4.731 1.00 80.56 90 PHE A CA 1
ATOM 732 C C . PHE A 1 90 ? -1.563 -7.193 5.048 1.00 80.56 90 PHE A C 1
ATOM 734 O O . PHE A 1 90 ? -2.505 -6.789 5.739 1.00 80.56 90 PHE A O 1
ATOM 741 N N . LEU A 1 91 ? -0.675 -6.358 4.504 1.00 83.12 91 LEU A N 1
ATOM 742 C CA . LEU A 1 91 ? -0.720 -4.916 4.716 1.00 83.12 91 LEU A CA 1
ATOM 743 C C . LEU A 1 91 ? -2.007 -4.294 4.161 1.00 83.12 91 LEU A C 1
ATOM 745 O O . LEU A 1 91 ? -2.649 -3.511 4.857 1.00 83.12 91 LEU A O 1
ATOM 749 N N . MET A 1 92 ? -2.431 -4.673 2.952 1.00 83.50 92 MET A N 1
ATOM 750 C CA . MET A 1 92 ? -3.673 -4.169 2.354 1.00 83.50 92 MET A CA 1
ATOM 751 C C . MET A 1 92 ? -4.903 -4.529 3.199 1.00 83.50 92 MET A C 1
ATOM 753 O O . MET A 1 92 ? -5.782 -3.691 3.407 1.00 83.50 92 MET A O 1
ATOM 757 N N . LEU A 1 93 ? -4.947 -5.740 3.766 1.00 79.88 93 LEU A N 1
ATOM 758 C CA . LEU A 1 93 ? -6.006 -6.143 4.697 1.00 79.88 93 LEU A CA 1
ATOM 759 C C . LEU A 1 93 ? -5.986 -5.319 5.992 1.00 79.88 93 LEU A C 1
ATOM 761 O O . LEU A 1 93 ? -7.050 -4.963 6.507 1.00 79.88 93 LEU A O 1
ATOM 765 N N . HIS A 1 94 ? -4.801 -5.004 6.521 1.00 84.75 94 HIS A N 1
ATOM 766 C CA . HIS A 1 94 ? -4.664 -4.140 7.691 1.00 84.75 94 HIS A CA 1
ATOM 767 C C . HIS A 1 94 ? -5.153 -2.716 7.396 1.00 84.75 94 HIS A C 1
ATOM 769 O O . HIS A 1 94 ? -6.018 -2.213 8.114 1.00 84.75 94 HIS A O 1
ATOM 775 N N . LEU A 1 95 ? -4.690 -2.098 6.306 1.00 82.25 95 LEU A N 1
ATOM 776 C CA . LEU A 1 95 ? -5.115 -0.752 5.908 1.00 82.25 95 LEU A CA 1
ATOM 777 C C . LEU A 1 95 ? -6.627 -0.686 5.654 1.00 82.25 95 LEU A C 1
ATOM 779 O O . LEU A 1 95 ? -7.283 0.269 6.058 1.00 82.25 95 LEU A O 1
ATOM 783 N N . HIS A 1 96 ? -7.225 -1.739 5.093 1.00 76.88 96 HIS A N 1
ATOM 784 C CA . HIS A 1 96 ? -8.677 -1.814 4.949 1.00 76.88 96 HIS A CA 1
ATOM 785 C C . HIS A 1 96 ? -9.414 -1.805 6.302 1.00 76.88 96 HIS A C 1
ATOM 787 O O . HIS A 1 96 ? -10.459 -1.166 6.442 1.00 76.88 96 HIS A O 1
ATOM 793 N N . ARG A 1 97 ? -8.876 -2.477 7.331 1.00 80.56 97 ARG A N 1
ATOM 794 C CA . ARG A 1 97 ? -9.428 -2.412 8.698 1.00 80.56 97 ARG A CA 1
ATOM 795 C C . ARG A 1 97 ? -9.275 -1.019 9.306 1.00 80.56 97 ARG A C 1
ATOM 797 O O . ARG A 1 97 ? -10.198 -0.567 9.977 1.00 80.56 97 ARG A O 1
ATOM 804 N N . VAL A 1 98 ? -8.153 -0.349 9.040 1.00 83.31 98 VAL A N 1
ATOM 805 C CA . VAL A 1 98 ? -7.895 1.032 9.468 1.00 83.31 98 VAL A CA 1
ATOM 806 C C . VAL A 1 98 ? -8.934 1.992 8.879 1.00 83.31 98 VAL A C 1
ATOM 808 O O . VAL A 1 98 ? -9.571 2.712 9.641 1.00 83.31 98 VAL A O 1
ATOM 811 N N . ILE A 1 99 ? -9.206 1.922 7.568 1.00 81.81 99 ILE A N 1
ATOM 812 C CA . ILE A 1 99 ? -10.230 2.754 6.895 1.00 81.81 99 ILE A CA 1
ATOM 813 C C . ILE A 1 99 ? -11.615 2.557 7.519 1.00 81.81 99 ILE A C 1
ATOM 815 O O . ILE A 1 99 ? -12.396 3.494 7.664 1.00 81.81 99 ILE A O 1
ATOM 819 N N . ARG A 1 100 ? -11.941 1.318 7.898 1.00 80.94 100 ARG A N 1
ATOM 820 C CA . ARG A 1 100 ? -13.240 0.971 8.490 1.00 80.94 100 ARG A CA 1
ATOM 821 C C . ARG A 1 100 ? -13.346 1.292 9.980 1.00 80.94 100 ARG A C 1
ATOM 823 O O . ARG A 1 100 ? -14.416 1.099 10.558 1.00 80.94 100 ARG A O 1
ATOM 830 N N . SER A 1 101 ? -12.265 1.752 10.602 1.00 83.50 101 SER A N 1
ATOM 831 C CA . SER A 1 101 ? -12.228 2.111 12.011 1.00 83.50 101 SER A CA 1
ATOM 832 C C . SER A 1 101 ? -12.620 3.578 12.210 1.00 83.50 101 SER A C 1
ATOM 834 O O . SER A 1 101 ? -11.838 4.474 11.883 1.00 83.50 101 SER A O 1
ATOM 836 N N . PRO A 1 102 ? -13.793 3.871 12.803 1.00 79.00 102 PRO A N 1
ATOM 837 C CA . PRO A 1 102 ? -14.228 5.251 13.006 1.00 79.00 102 PRO A CA 1
ATOM 838 C C . PRO A 1 102 ? -13.342 6.018 14.001 1.00 79.00 102 PRO A C 1
ATOM 840 O O . PRO A 1 102 ? -13.338 7.245 13.992 1.00 79.00 102 PRO A O 1
ATOM 843 N N . GLN A 1 103 ? -12.590 5.319 14.860 1.00 82.50 103 GLN A N 1
ATOM 844 C CA . GLN A 1 103 ? -11.670 5.939 15.816 1.00 82.50 103 GLN A CA 1
ATOM 845 C C . GLN A 1 103 ? -10.346 6.360 15.178 1.00 82.50 103 GLN A C 1
ATOM 847 O O . GLN A 1 103 ? -9.711 7.275 15.688 1.00 82.50 103 GLN A O 1
ATOM 852 N N . CYS A 1 104 ? -9.919 5.695 14.099 1.00 80.25 104 CYS A N 1
ATOM 853 C CA . CYS A 1 104 ? -8.620 5.976 13.492 1.00 80.25 104 CYS A CA 1
ATOM 854 C C . CYS A 1 104 ? -8.626 7.278 12.682 1.00 80.25 104 CYS A C 1
ATOM 856 O O . CYS A 1 104 ? -7.587 7.912 12.554 1.00 80.25 104 CYS A O 1
ATOM 858 N N . GLN A 1 105 ? -9.791 7.695 12.169 1.00 84.44 105 GLN A N 1
ATOM 859 C CA . GLN A 1 105 ? -9.954 8.921 11.371 1.00 84.44 105 GLN A CA 1
ATOM 860 C C . GLN A 1 105 ? -9.050 8.990 10.121 1.00 84.44 105 GLN A C 1
ATOM 862 O O . GLN A 1 105 ? -8.855 10.057 9.545 1.00 84.44 105 GLN A O 1
ATOM 867 N N . MET A 1 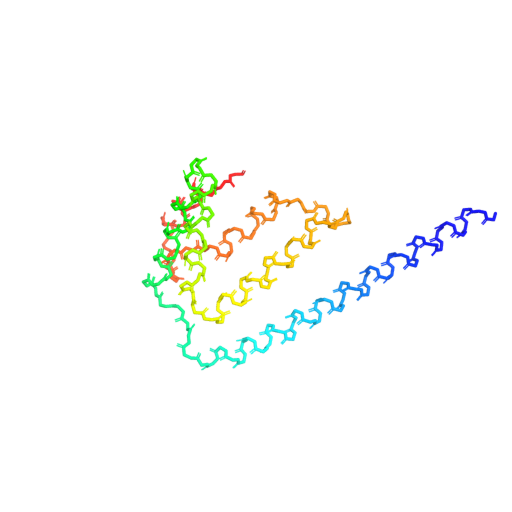106 ? -8.527 7.847 9.674 1.00 86.69 106 MET A N 1
ATOM 868 C CA . MET A 1 106 ? -7.718 7.724 8.467 1.00 86.69 106 MET A CA 1
ATOM 869 C C . MET A 1 106 ? -8.586 7.185 7.335 1.00 86.69 106 MET A C 1
ATOM 871 O O . MET A 1 106 ? -8.948 6.009 7.330 1.00 86.69 106 MET A O 1
ATOM 875 N N . ASP A 1 107 ? -8.931 8.047 6.382 1.00 82.81 107 ASP A N 1
ATOM 876 C CA . ASP A 1 107 ? -9.622 7.634 5.165 1.00 82.81 107 ASP A CA 1
ATOM 877 C C . ASP A 1 107 ? -8.652 7.021 4.135 1.00 82.81 107 ASP A C 1
ATOM 879 O O . ASP A 1 107 ? -7.428 7.003 4.307 1.00 82.81 107 ASP A O 1
ATOM 883 N N . GLN A 1 108 ? -9.214 6.491 3.048 1.00 80.88 108 GLN A N 1
ATOM 884 C CA . GLN A 1 108 ? -8.438 5.873 1.975 1.00 80.88 108 GLN A CA 1
ATOM 885 C C . GLN A 1 108 ? -7.418 6.839 1.354 1.00 80.88 108 GLN A C 1
ATOM 887 O O . GLN A 1 108 ? -6.310 6.416 1.030 1.00 80.88 108 GLN A O 1
ATOM 892 N N . ASN A 1 109 ? -7.761 8.122 1.217 1.00 82.00 109 ASN A N 1
ATOM 893 C CA . ASN A 1 109 ? -6.894 9.119 0.591 1.00 82.00 109 ASN A CA 1
ATOM 894 C C . ASN A 1 109 ? -5.687 9.439 1.481 1.00 82.00 109 ASN A C 1
ATOM 896 O O . ASN A 1 109 ? -4.556 9.494 1.002 1.00 82.00 109 ASN A O 1
ATOM 900 N N . ASN A 1 110 ? -5.906 9.587 2.787 1.00 83.88 110 ASN A N 1
ATOM 901 C CA . ASN A 1 110 ? -4.848 9.828 3.761 1.00 83.88 110 ASN A CA 1
ATOM 902 C C . ASN A 1 110 ? -3.893 8.636 3.849 1.00 83.88 110 ASN A C 1
ATOM 904 O O . ASN A 1 110 ? -2.678 8.824 3.871 1.00 83.88 110 ASN A O 1
ATOM 908 N N . LEU A 1 111 ? -4.417 7.405 3.843 1.00 81.50 111 LEU A N 1
ATOM 909 C CA . LEU A 1 111 ? -3.563 6.217 3.806 1.00 81.50 111 LEU A CA 1
ATOM 910 C C . LEU A 1 111 ? -2.804 6.094 2.484 1.00 81.50 111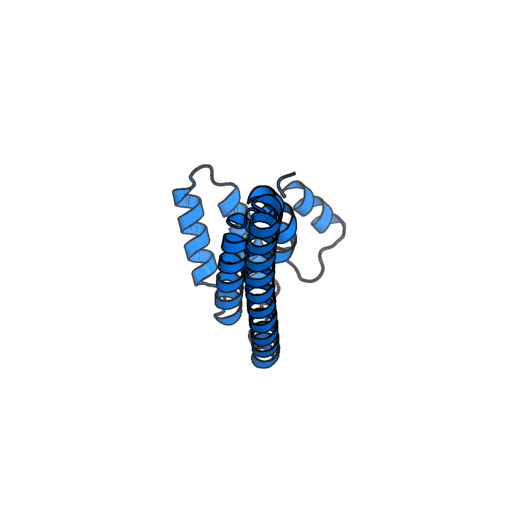 LEU A C 1
ATOM 912 O O . LEU A 1 111 ? -1.618 5.784 2.516 1.00 81.50 111 LEU A O 1
ATOM 916 N N . ALA A 1 112 ? -3.435 6.373 1.340 1.00 79.38 112 ALA A N 1
ATOM 917 C CA . ALA A 1 112 ? -2.763 6.342 0.042 1.00 79.38 112 ALA A CA 1
ATOM 918 C C . ALA A 1 112 ? -1.604 7.350 -0.028 1.00 79.38 112 ALA A C 1
ATOM 920 O O . ALA A 1 112 ? -0.527 6.999 -0.501 1.00 79.38 112 ALA A O 1
ATOM 921 N N . ARG A 1 113 ? -1.774 8.561 0.519 1.00 80.12 113 ARG A N 1
ATOM 922 C CA . ARG A 1 113 ? -0.707 9.575 0.589 1.00 80.12 113 ARG A CA 1
ATOM 923 C C . ARG A 1 113 ? 0.480 9.156 1.458 1.00 80.12 113 ARG A C 1
ATOM 925 O O . ARG A 1 113 ? 1.616 9.460 1.118 1.00 80.12 113 ARG A O 1
ATOM 932 N N . VAL A 1 114 ? 0.234 8.474 2.577 1.00 83.75 114 VAL A N 1
ATOM 933 C CA . VAL A 1 114 ? 1.299 8.059 3.511 1.00 83.75 114 VAL A CA 1
ATOM 934 C C . VAL A 1 114 ? 1.990 6.776 3.040 1.00 83.75 114 VAL A C 1
ATOM 936 O O . VAL A 1 114 ? 3.218 6.679 3.034 1.00 83.75 114 VAL A O 1
ATOM 939 N N . PHE A 1 115 ? 1.208 5.775 2.636 1.00 81.94 115 PHE A N 1
ATOM 940 C CA . PHE A 1 115 ? 1.719 4.446 2.305 1.00 81.94 115 PHE A CA 1
ATOM 941 C C . PHE A 1 115 ? 2.081 4.281 0.830 1.00 81.94 115 PHE A C 1
ATOM 943 O O . PHE A 1 115 ? 2.960 3.479 0.537 1.00 81.94 115 PHE A O 1
ATOM 950 N N . GLY A 1 116 ? 1.474 5.037 -0.089 1.00 81.06 116 GLY A N 1
ATOM 951 C CA . GLY A 1 116 ? 1.792 4.995 -1.521 1.00 81.06 116 GLY A CA 1
ATOM 952 C C . GLY A 1 116 ? 3.292 5.149 -1.806 1.00 81.06 116 GLY A C 1
ATOM 953 O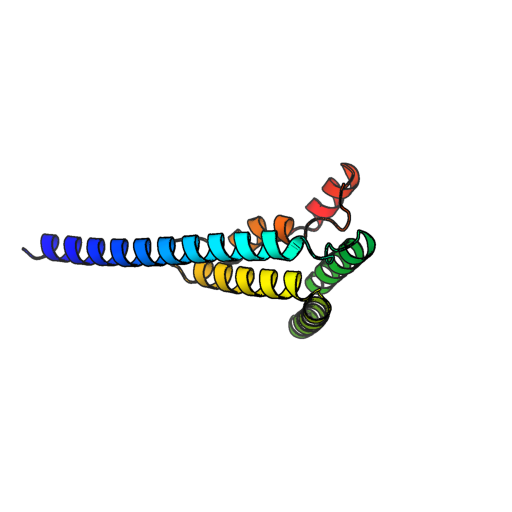 O . GLY A 1 116 ? 3.883 4.210 -2.341 1.00 81.06 116 GLY A O 1
ATOM 954 N N . PRO A 1 117 ? 3.943 6.246 -1.368 1.00 77.06 117 PRO A N 1
ATOM 955 C CA . PRO A 1 117 ? 5.382 6.420 -1.553 1.00 77.06 117 PRO A CA 1
ATOM 956 C C . PRO A 1 117 ? 6.220 5.333 -0.876 1.00 77.06 117 PRO A C 1
ATOM 958 O O . PRO A 1 117 ? 7.230 4.906 -1.420 1.00 77.06 117 PRO A O 1
ATOM 961 N N . THR A 1 118 ? 5.801 4.855 0.297 1.00 81.00 118 THR A N 1
ATOM 962 C CA . THR A 1 118 ? 6.558 3.853 1.066 1.00 81.00 118 THR A CA 1
ATOM 963 C C . THR A 1 118 ? 6.497 2.460 0.430 1.00 81.00 118 THR A C 1
ATOM 965 O O . THR A 1 118 ? 7.468 1.709 0.498 1.00 81.00 118 THR A O 1
ATOM 968 N N . LEU A 1 119 ? 5.361 2.097 -0.173 1.00 77.44 119 LEU A N 1
ATOM 969 C CA . LEU A 1 119 ? 5.123 0.761 -0.726 1.00 77.44 119 LEU A CA 1
ATOM 970 C C . LEU A 1 119 ? 5.497 0.637 -2.195 1.00 77.44 119 LEU A C 1
ATOM 972 O O . LEU A 1 119 ? 6.030 -0.396 -2.593 1.00 77.44 119 LEU A O 1
ATOM 976 N N . VAL A 1 120 ? 5.209 1.666 -2.992 1.00 78.75 120 VAL A N 1
ATOM 977 C CA . VAL A 1 120 ? 5.590 1.704 -4.410 1.00 78.75 120 VAL A CA 1
ATOM 978 C C . VAL A 1 120 ? 7.062 2.103 -4.534 1.00 78.75 120 VAL A C 1
ATOM 980 O O . VAL A 1 120 ? 7.778 1.560 -5.374 1.00 78.75 120 VAL A O 1
ATOM 983 N N . GLY A 1 121 ? 7.542 2.961 -3.626 1.00 74.69 121 GLY A N 1
ATOM 984 C CA . GLY A 1 121 ? 8.939 3.365 -3.552 1.00 74.69 121 GLY A CA 1
ATOM 985 C C . GLY A 1 121 ? 9.402 4.065 -4.822 1.00 74.69 121 GLY A C 1
ATOM 986 O O . GLY A 1 121 ? 8.627 4.725 -5.505 1.00 74.69 121 GLY A O 1
ATOM 987 N N . HIS A 1 122 ? 10.681 3.876 -5.127 1.00 70.38 122 HIS A N 1
ATOM 988 C CA . HIS A 1 122 ? 11.295 4.246 -6.395 1.00 70.38 122 HIS A CA 1
ATOM 989 C C . HIS A 1 122 ? 11.773 2.977 -7.098 1.00 70.38 122 HIS A C 1
ATOM 991 O O . HIS A 1 122 ? 12.139 1.990 -6.448 1.00 70.38 122 HIS A O 1
ATOM 997 N N . GLY A 1 123 ? 11.847 3.014 -8.427 1.00 66.19 123 GLY A N 1
ATOM 998 C CA . GLY A 1 123 ? 12.303 1.888 -9.245 1.00 66.19 123 GLY A CA 1
ATOM 999 C C . GLY A 1 123 ? 13.775 1.476 -9.067 1.00 66.19 123 GLY A C 1
ATOM 1000 O O . GLY A 1 123 ? 14.265 0.689 -9.867 1.00 66.19 123 GLY A O 1
ATOM 1001 N N . MET A 1 124 ? 14.499 2.007 -8.078 1.00 65.69 124 MET A N 1
ATOM 1002 C CA . MET A 1 124 ? 15.916 1.724 -7.818 1.00 65.69 124 MET A CA 1
ATOM 1003 C C . MET A 1 124 ? 16.253 1.849 -6.324 1.00 65.69 124 MET A C 1
ATOM 1005 O O . MET A 1 124 ? 15.580 2.585 -5.600 1.00 65.69 124 MET A O 1
ATOM 1009 N N . SER A 1 125 ? 17.283 1.132 -5.854 1.00 62.47 125 SER A N 1
ATOM 1010 C CA . SER A 1 125 ? 17.665 1.111 -4.431 1.00 62.47 125 SER A CA 1
ATOM 1011 C C . SER A 1 125 ? 18.174 2.457 -3.891 1.00 62.47 125 SER A C 1
ATOM 1013 O O . SER A 1 125 ? 17.920 2.771 -2.731 1.00 62.47 125 SER A O 1
ATOM 1015 N N . GLU A 1 126 ? 18.861 3.255 -4.714 1.00 68.69 126 GLU A N 1
ATOM 1016 C CA . GLU A 1 126 ? 19.360 4.589 -4.347 1.00 68.69 126 GLU A CA 1
ATOM 1017 C C . GLU A 1 126 ? 18.964 5.621 -5.411 1.00 68.69 126 GLU A C 1
ATOM 1019 O O . GLU A 1 126 ? 19.722 5.879 -6.349 1.00 68.69 126 GLU A O 1
ATOM 1024 N N . PRO A 1 127 ? 17.754 6.194 -5.325 1.00 67.81 127 PRO A N 1
ATOM 1025 C CA . PRO A 1 127 ? 17.321 7.201 -6.278 1.00 67.81 127 PRO A CA 1
ATOM 1026 C C . PRO A 1 127 ? 18.174 8.461 -6.126 1.00 67.81 127 PRO A C 1
ATOM 1028 O O . PRO A 1 127 ? 18.403 8.964 -5.025 1.00 67.81 127 PRO A O 1
ATOM 1031 N N . THR A 1 128 ? 18.648 8.999 -7.248 1.00 77.31 128 THR A N 1
ATOM 1032 C CA . THR A 1 128 ? 19.338 10.290 -7.237 1.00 77.31 128 THR A CA 1
ATOM 1033 C C . THR A 1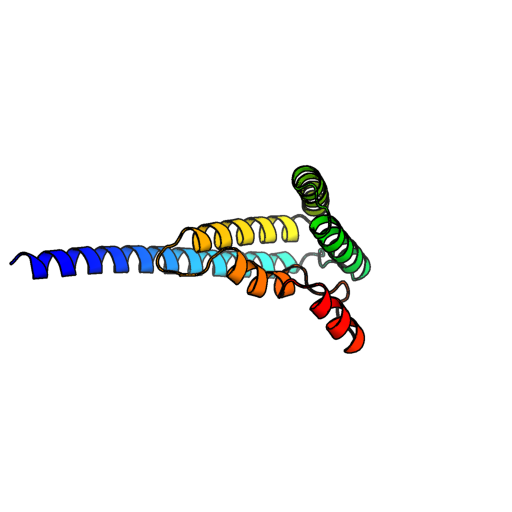 128 ? 18.353 11.397 -6.842 1.00 77.31 128 THR A C 1
ATOM 1035 O O . THR A 1 128 ? 17.147 11.258 -7.073 1.00 77.31 128 THR A O 1
ATOM 1038 N N . PRO A 1 129 ? 18.826 12.539 -6.307 1.00 78.25 129 PRO A N 1
ATOM 1039 C CA . PRO A 1 129 ? 17.946 13.655 -5.954 1.00 78.25 129 PRO A CA 1
ATOM 1040 C C . PRO A 1 129 ? 17.017 14.088 -7.098 1.00 78.25 129 PRO A C 1
ATOM 1042 O O . PRO A 1 129 ? 15.865 14.438 -6.862 1.00 78.25 129 PRO A O 1
ATOM 1045 N N . THR A 1 130 ? 17.483 14.002 -8.348 1.00 77.69 130 THR A N 1
ATOM 1046 C CA . THR A 1 130 ? 16.677 14.307 -9.537 1.00 77.69 130 THR A CA 1
ATOM 1047 C C . THR A 1 130 ? 15.550 13.300 -9.770 1.00 77.69 130 THR A C 1
ATOM 1049 O O . THR A 1 130 ? 14.447 13.716 -10.111 1.00 77.69 130 THR A O 1
ATOM 1052 N N . THR A 1 131 ? 15.794 12.004 -9.548 1.00 72.25 131 THR A N 1
ATOM 1053 C CA . THR A 1 131 ? 14.779 10.941 -9.680 1.00 72.25 131 THR A CA 1
ATOM 1054 C C . THR A 1 131 ? 13.724 11.034 -8.577 1.00 72.25 131 THR A C 1
ATOM 1056 O O . THR A 1 131 ? 12.534 10.874 -8.832 1.00 72.25 131 THR A O 1
ATOM 1059 N N . ILE A 1 132 ? 14.132 11.384 -7.352 1.00 72.69 132 ILE A N 1
ATOM 1060 C CA . ILE A 1 132 ? 13.190 11.628 -6.247 1.00 72.69 132 ILE A CA 1
ATOM 1061 C C . ILE A 1 132 ? 12.250 12.787 -6.603 1.00 72.69 132 ILE A C 1
ATOM 1063 O O . ILE A 1 132 ? 11.036 12.688 -6.418 1.00 72.69 132 ILE A O 1
ATOM 1067 N N . MET A 1 133 ? 12.796 13.884 -7.142 1.00 70.81 133 MET A N 1
ATOM 1068 C CA . MET A 1 133 ? 11.998 15.050 -7.529 1.00 70.81 133 MET A CA 1
ATOM 1069 C C . MET A 1 133 ? 10.995 14.737 -8.646 1.00 70.81 133 MET A C 1
ATOM 1071 O O . MET A 1 133 ? 9.865 15.221 -8.577 1.00 70.81 133 MET A O 1
ATOM 1075 N N . SER A 1 134 ? 11.371 13.932 -9.648 1.00 68.50 134 SER A N 1
ATOM 1076 C CA . SER A 1 134 ? 10.441 13.524 -10.707 1.00 68.50 134 SER A CA 1
ATOM 1077 C C . SER A 1 134 ? 9.334 12.620 -10.172 1.00 68.50 134 SER A C 1
ATOM 1079 O O . SER A 1 134 ? 8.167 12.907 -10.413 1.00 68.50 134 SER A O 1
ATOM 1081 N N . ASP A 1 135 ? 9.658 11.600 -9.379 1.00 64.62 135 ASP A N 1
ATOM 1082 C CA . ASP A 1 135 ? 8.661 10.635 -8.894 1.00 64.62 135 ASP A CA 1
ATOM 1083 C C . ASP A 1 135 ? 7.665 11.280 -7.918 1.00 64.62 135 ASP A C 1
ATOM 1085 O O . ASP A 1 135 ? 6.469 11.001 -7.972 1.00 64.62 135 ASP A O 1
ATOM 1089 N N . THR A 1 136 ? 8.122 12.236 -7.099 1.00 63.25 136 THR A N 1
ATOM 1090 C CA . THR A 1 136 ? 7.244 13.011 -6.199 1.00 63.25 136 THR A CA 1
ATOM 1091 C C . THR A 1 136 ? 6.193 13.817 -6.973 1.00 63.25 136 THR A C 1
ATOM 1093 O O . THR A 1 136 ? 5.109 14.073 -6.457 1.00 63.25 136 THR A O 1
ATOM 1096 N N . SER A 1 137 ? 6.484 14.223 -8.216 1.00 58.59 137 SER A N 1
ATOM 1097 C CA . SER A 1 137 ? 5.547 15.000 -9.040 1.00 58.59 137 SER A CA 1
ATOM 1098 C C . SER A 1 137 ? 4.408 14.169 -9.641 1.00 58.59 137 SER A C 1
ATOM 1100 O O . SER A 1 137 ? 3.361 14.732 -9.960 1.00 58.59 137 SER A O 1
ATOM 1102 N N . ILE A 1 138 ? 4.597 12.850 -9.754 1.00 60.81 138 ILE A N 1
ATOM 1103 C CA . ILE A 1 138 ? 3.603 11.894 -10.270 1.00 60.81 138 ILE A CA 1
ATOM 1104 C C . ILE A 1 138 ? 2.715 11.373 -9.127 1.00 60.81 138 ILE A C 1
ATOM 1106 O O . ILE A 1 138 ? 1.628 10.845 -9.352 1.00 60.81 138 ILE A O 1
ATOM 1110 N N . GLN A 1 139 ? 3.142 11.546 -7.873 1.00 53.91 139 GLN A N 1
ATOM 1111 C CA . GLN A 1 139 ? 2.348 11.142 -6.721 1.00 53.91 139 GLN A CA 1
ATOM 1112 C C . GLN A 1 139 ? 1.187 12.120 -6.472 1.00 53.91 139 GLN A C 1
ATOM 1114 O O . GLN A 1 139 ? 1.384 13.340 -6.488 1.00 53.91 139 GLN A O 1
ATOM 1119 N N . PRO A 1 140 ? -0.039 11.613 -6.241 1.00 48.00 140 PRO A N 1
ATOM 1120 C CA . PRO A 1 140 ? -1.209 12.458 -6.040 1.00 48.00 140 PRO A CA 1
ATOM 1121 C C . PRO A 1 140 ? -1.036 13.328 -4.785 1.00 48.00 140 PRO A C 1
ATOM 1123 O O . PRO A 1 140 ? -0.768 12.816 -3.697 1.00 48.00 140 PRO A O 1
ATOM 1126 N N . LYS A 1 141 ? -1.186 14.650 -4.954 1.00 46.94 141 LYS A N 1
ATOM 1127 C CA . LYS A 1 141 ? -1.124 15.643 -3.868 1.00 46.94 141 LYS A CA 1
ATOM 1128 C C . LYS A 1 141 ? -2.227 15.444 -2.846 1.00 46.94 141 LYS A C 1
ATOM 1130 O O . LYS A 1 141 ? -3.391 15.193 -3.223 1.00 46.94 141 LYS A O 1
#

Foldseek 3Di:
DVVVVVVVVVVVVVVVVVVVVVVVVVVVVVVVVVLVVVVVPDQDDDLQLLLVLLVLLLVLVPDPDVVSSVVSVVVSLVPHDPSLSVVVVVVVVVVVVLCVDPVNPQHPVNCCLVCVCVSSPHSGPDDDPVSVVVVVVSRDD

Sequence (141 aa):
MHARNQLDVEMKKRHKTEADYQYLERQMQLMCDILVQDGKSRDVLNDEQRSLLHRTFMEAAELDDNDKGAAVLYRVISELPKTNRDTLAFLMLHLHRVIRSPQCQMDQNNLARVFGPTLVGHGMSEPTPTTIMSDTSIQPK

InterPro domains:
  IPR000198 Rho GTPase-activating protein domain [PF00620] (53-121)
  IPR000198 Rho GTPase-activating protein domain [PS50238] (1-141)
  IPR000198 Rho GTPase-activating protein domain [SM00324] (7-141)
  IPR008936 Rho GTPase activation protein [G3DSA:1.10.555.10] (45-141)
  IPR008936 Rho GTPase activation protein [SSF48350] (53-136)

Secondary structure (DSSP, 8-state):
-HHHHHHHHHHHHHHHHHHHHHHHHHHHHHHHHHHHHHTTSS-PPPHHHHHHHHHHHHHHHT-S-HHHHHHHHHHHHHHS-HHHHHHHHHHHHHHHHHHT-TTT---HHHHHHHHHHHHH--SSSS--HHHHHHHHHHS--

Organism: Nothobranchius furzeri (NCBI:txid105023)

pLDDT: mean 73.74, std 9.55, range [46.94, 86.69]